Protein AF-A0AAU4BR95-F1 (afdb_monomer_lite)

Sequence (136 aa):
MTPRDGIAIFAALAMTTASAAPAAASEKSLVRGPTGAHVKIAPLNGLGCPANSVDVALTSTNDAFTVTYYRYIVLTGGSSVPADARKNCQISLKVHVPQGFTYAISSTTYRGCFFAVDSTDGNIKTTYHLAWKTCP

Foldseek 3Di:
DDDDDDDDDDDDPPDPPPPPDPPPPPPPQDPAADPPKDKDWDDKDWDQAPPPQWDKDADPRNSDIDIHGRRRAADDDDPDDPCSNDTDIDIDMDIDHDPPDDDDDPDDDDDDDDDDDDDDPDDDDDDDDDDDDDDD

Radius of gyration: 26.23 Å; chains: 1; bounding box: 78×61×50 Å

pLDDT: mean 76.44, std 14.61, range [36.81, 90.5]

Secondary structure (DSSP, 8-state):
------------------------------SSPPTT-EEEEEEEESTTS-TT-EEEEE-TTSS-EEEEESS-----STT--HHHH----EEEEEEE--TT----------------SSS-----------------

Structure (mmCIF, N/CA/C/O backbone):
data_AF-A0AAU4BR95-F1
#
_entry.id   AF-A0AAU4BR95-F1
#
loop_
_atom_site.group_PDB
_atom_site.id
_atom_site.type_symbol
_atom_site.label_atom_id
_atom_site.label_alt_id
_atom_site.label_comp_id
_atom_site.label_asym_id
_atom_site.label_entity_id
_atom_site.label_seq_id
_atom_site.pdbx_PDB_ins_code
_atom_site.Cartn_x
_atom_site.Cartn_y
_atom_site.Cartn_z
_atom_site.occupancy
_atom_site.B_iso_or_equiv
_atom_site.auth_seq_id
_atom_site.auth_comp_id
_atom_site.auth_asym_id
_atom_site.auth_atom_id
_atom_site.pdbx_PDB_model_num
ATOM 1 N N . MET A 1 1 ? -51.638 47.295 -30.989 1.00 39.12 1 MET A N 1
ATOM 2 C CA . MET A 1 1 ? -52.700 47.880 -30.148 1.00 39.12 1 MET A CA 1
ATOM 3 C C . MET A 1 1 ? -52.742 47.084 -28.846 1.00 39.12 1 MET A C 1
ATOM 5 O O . MET A 1 1 ? -53.365 46.037 -28.794 1.00 39.12 1 MET A O 1
ATOM 9 N N . THR A 1 2 ? -51.955 47.493 -27.851 1.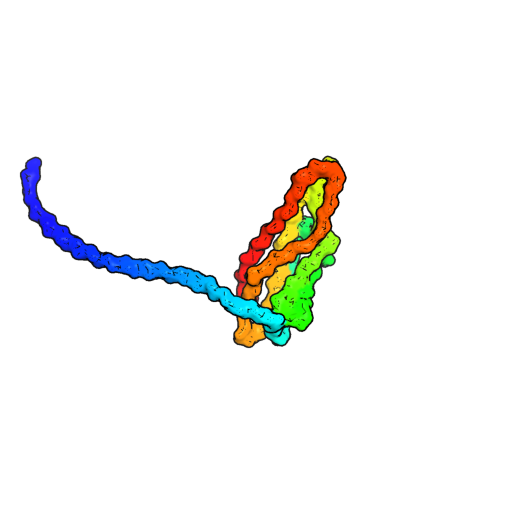00 51.94 2 THR A N 1
ATOM 10 C CA . THR A 1 2 ? -52.190 47.193 -26.419 1.00 51.94 2 THR A CA 1
ATOM 11 C C . THR A 1 2 ? -53.312 48.125 -25.913 1.00 51.94 2 THR A C 1
ATOM 13 O O . THR A 1 2 ? -53.578 49.096 -26.632 1.00 51.94 2 THR A O 1
ATOM 16 N N . PRO A 1 3 ? -53.992 47.915 -24.756 1.00 57.66 3 PRO A N 1
ATOM 17 C CA . PRO A 1 3 ? -53.564 47.238 -23.509 1.00 57.66 3 PRO A CA 1
ATOM 18 C C . PRO A 1 3 ? -54.647 46.267 -22.932 1.00 57.66 3 PRO A C 1
ATOM 20 O O . PRO A 1 3 ? -55.650 46.025 -23.594 1.00 57.66 3 PRO A O 1
ATOM 23 N N . ARG A 1 4 ? -54.509 45.585 -21.781 1.00 42.84 4 ARG A N 1
ATOM 24 C CA . ARG A 1 4 ? -54.711 46.091 -20.401 1.00 42.84 4 ARG A CA 1
ATOM 25 C C . ARG A 1 4 ? -54.215 45.076 -19.355 1.00 42.84 4 ARG A C 1
ATOM 27 O O . ARG A 1 4 ? -54.686 43.946 -19.314 1.00 42.84 4 ARG A O 1
ATOM 34 N N . ASP A 1 5 ? -53.269 45.544 -18.549 1.00 44.78 5 ASP A N 1
ATOM 35 C CA . ASP A 1 5 ? -53.064 45.368 -17.104 1.00 44.78 5 ASP A CA 1
ATOM 36 C C . ASP A 1 5 ? -53.633 44.134 -16.382 1.00 44.78 5 ASP A C 1
ATOM 38 O O . ASP A 1 5 ? -54.835 44.003 -16.157 1.00 44.78 5 ASP A O 1
ATOM 42 N N . GLY A 1 6 ? -52.713 43.324 -15.853 1.00 36.81 6 GLY A N 1
ATOM 43 C CA . GLY A 1 6 ? -52.954 42.387 -14.760 1.00 36.81 6 GLY A CA 1
ATOM 44 C C . GLY A 1 6 ? -51.712 42.301 -13.876 1.00 36.81 6 GLY A C 1
ATOM 45 O O . GLY A 1 6 ? -50.775 41.570 -14.182 1.00 36.81 6 GLY A O 1
ATOM 46 N N . ILE A 1 7 ? -51.688 43.086 -12.798 1.00 51.00 7 ILE A N 1
ATOM 47 C CA . ILE A 1 7 ? -50.664 43.021 -11.749 1.00 51.00 7 ILE A CA 1
ATOM 48 C C . ILE A 1 7 ? -50.825 41.682 -11.019 1.00 51.00 7 ILE A C 1
ATOM 50 O O . ILE A 1 7 ? -51.831 41.463 -10.348 1.00 51.00 7 ILE A O 1
ATOM 54 N N . ALA A 1 8 ? -49.830 40.801 -11.126 1.00 41.28 8 ALA A N 1
ATOM 55 C CA . ALA A 1 8 ? -49.718 39.604 -10.298 1.00 41.28 8 ALA A CA 1
ATOM 56 C C . ALA A 1 8 ? -48.593 39.807 -9.276 1.00 41.28 8 ALA A C 1
ATOM 58 O O . ALA A 1 8 ? -47.408 39.829 -9.610 1.00 41.28 8 ALA A O 1
ATOM 59 N N . ILE A 1 9 ? -48.992 39.993 -8.019 1.00 49.12 9 ILE A N 1
ATOM 60 C CA . ILE A 1 9 ? -48.118 40.019 -6.847 1.00 49.12 9 ILE A CA 1
ATOM 61 C C . ILE A 1 9 ? -47.614 38.587 -6.626 1.00 49.12 9 ILE A C 1
ATOM 63 O O . ILE A 1 9 ? -48.370 37.726 -6.181 1.00 49.12 9 ILE A O 1
ATOM 67 N N . PHE A 1 10 ? -46.346 38.320 -6.935 1.00 47.75 10 PHE A N 1
ATOM 68 C CA . PHE A 1 10 ? -45.696 37.065 -6.562 1.00 47.75 10 PHE A CA 1
ATOM 69 C C . PHE A 1 10 ? -45.041 37.232 -5.190 1.00 47.75 10 PHE A C 1
ATOM 71 O O . PHE A 1 10 ? -43.992 37.859 -5.053 1.00 47.75 10 PHE A O 1
ATOM 78 N N . ALA A 1 11 ? -45.678 36.675 -4.160 1.00 44.91 11 ALA A N 1
ATOM 79 C CA . ALA A 1 11 ? -45.065 36.498 -2.853 1.00 44.91 11 ALA A CA 1
ATOM 80 C C . ALA A 1 11 ? -43.899 35.503 -2.986 1.00 44.91 11 ALA A C 1
ATOM 82 O O . ALA A 1 11 ? -44.105 34.309 -3.200 1.00 44.91 11 ALA A O 1
ATOM 83 N N . ALA A 1 12 ? -42.667 35.999 -2.896 1.00 50.50 12 ALA A N 1
ATOM 84 C CA . ALA A 1 12 ? -41.473 35.167 -2.904 1.00 50.50 12 ALA A CA 1
ATOM 85 C C . ALA A 1 12 ? -41.349 34.434 -1.557 1.00 50.50 12 ALA A C 1
ATOM 87 O O . ALA A 1 12 ? -40.899 35.011 -0.567 1.00 50.50 12 ALA A O 1
ATOM 88 N N . LEU A 1 13 ? -41.735 33.155 -1.507 1.00 48.06 13 LEU A N 1
ATOM 89 C CA . LEU A 1 13 ? -41.277 32.263 -0.442 1.00 48.06 13 LEU A CA 1
ATOM 90 C C . LEU A 1 13 ? -39.775 32.026 -0.639 1.00 48.06 13 LEU A C 1
ATOM 92 O O . LEU A 1 13 ? -39.361 31.251 -1.501 1.00 48.06 13 LEU A O 1
ATOM 96 N N . ALA A 1 14 ? -38.958 32.700 0.165 1.00 54.69 14 ALA A N 1
ATOM 97 C CA . ALA A 1 14 ? -37.545 32.387 0.298 1.00 54.69 14 ALA A CA 1
ATOM 98 C C . ALA A 1 14 ? -37.410 30.997 0.942 1.00 54.69 14 ALA A C 1
ATOM 100 O O . ALA A 1 14 ? -37.509 30.850 2.159 1.00 54.69 14 ALA A O 1
ATOM 101 N N . MET A 1 15 ? -37.220 29.960 0.124 1.00 58.66 15 MET A N 1
ATOM 102 C CA . MET A 1 15 ? -36.821 28.645 0.617 1.00 58.66 15 MET A CA 1
ATOM 103 C C . MET A 1 15 ? -35.362 28.735 1.062 1.00 58.66 15 MET A C 1
ATOM 105 O O . MET A 1 15 ? -34.446 28.774 0.243 1.00 58.66 15 MET A O 1
ATOM 109 N N . THR A 1 16 ? -35.145 28.797 2.372 1.00 55.81 16 THR A N 1
ATOM 110 C CA . THR A 1 16 ? -33.837 28.607 2.994 1.00 55.81 16 THR A CA 1
ATOM 111 C C . THR A 1 16 ? -33.366 27.184 2.707 1.00 55.81 16 THR A C 1
ATOM 113 O O . THR A 1 16 ? -33.712 26.233 3.403 1.00 55.81 16 THR A O 1
ATOM 116 N N . THR A 1 17 ? -32.575 27.011 1.651 1.00 58.28 17 THR A N 1
ATOM 117 C CA . THR A 1 17 ? -31.867 25.756 1.402 1.00 58.28 17 THR A CA 1
ATOM 118 C C . THR A 1 17 ? -30.803 25.596 2.483 1.00 58.28 17 THR A C 1
ATOM 120 O O . THR A 1 17 ? -29.710 26.157 2.384 1.00 58.28 17 THR A O 1
ATOM 123 N N . ALA A 1 18 ? -31.131 24.864 3.547 1.00 57.06 18 ALA A N 1
ATOM 124 C CA . ALA A 1 18 ? -30.147 24.402 4.509 1.00 57.06 18 ALA A CA 1
ATOM 125 C C . ALA A 1 18 ? -29.170 23.480 3.768 1.00 57.06 18 ALA A C 1
ATOM 127 O O . ALA A 1 18 ? -29.492 22.340 3.438 1.00 57.06 18 ALA A O 1
ATOM 128 N N . SER A 1 19 ? -27.984 24.000 3.455 1.00 54.62 19 SER A N 1
ATOM 129 C CA . SER A 1 19 ? -26.873 23.192 2.969 1.00 54.62 19 SER A CA 1
ATOM 130 C C . SER A 1 19 ? -26.482 22.232 4.089 1.00 54.62 19 SER A C 1
ATOM 132 O O . SER A 1 19 ? -25.781 22.618 5.024 1.00 54.62 19 SER A O 1
ATOM 134 N N . ALA A 1 20 ? -26.952 20.987 4.018 1.00 56.03 20 ALA A N 1
ATOM 135 C CA . ALA A 1 20 ? -26.420 19.902 4.826 1.00 56.03 20 ALA A CA 1
ATOM 136 C C . ALA A 1 20 ? -24.967 19.676 4.390 1.00 56.03 20 ALA A C 1
ATOM 138 O O . ALA A 1 20 ? -24.692 18.971 3.421 1.00 56.03 20 ALA A O 1
ATOM 139 N N . ALA A 1 21 ? -24.028 20.338 5.066 1.00 56.75 21 ALA A N 1
ATOM 140 C CA . ALA A 1 21 ? -22.623 19.999 4.935 1.00 56.75 21 ALA A CA 1
ATOM 141 C C . ALA A 1 21 ? -22.463 18.537 5.383 1.00 56.75 21 ALA A C 1
ATOM 143 O O . ALA A 1 21 ? -22.970 18.187 6.455 1.00 56.75 21 ALA A O 1
ATOM 144 N N . PRO A 1 22 ? -21.792 17.667 4.607 1.00 49.91 22 PRO A N 1
ATOM 145 C CA . PRO A 1 22 ? -21.425 16.365 5.126 1.00 49.91 22 PRO A CA 1
ATOM 146 C C . PRO A 1 22 ? -20.545 16.620 6.348 1.00 49.91 22 PRO A C 1
ATOM 148 O O . PRO A 1 22 ? -19.485 17.240 6.244 1.00 49.91 22 PRO A O 1
ATOM 151 N N . ALA A 1 23 ? -21.013 16.194 7.520 1.00 49.31 23 ALA A N 1
ATOM 152 C CA . ALA A 1 23 ? -20.179 16.132 8.701 1.00 49.31 23 ALA A CA 1
ATOM 153 C C . ALA A 1 23 ? -19.056 15.147 8.372 1.00 49.31 23 ALA A C 1
ATOM 155 O O . ALA A 1 23 ? -19.235 13.933 8.441 1.00 49.31 23 ALA A O 1
ATOM 156 N N . ALA A 1 24 ? -17.900 15.669 7.963 1.00 52.25 24 ALA A N 1
ATOM 157 C CA . ALA A 1 24 ? -16.654 14.940 8.057 1.00 52.25 24 ALA A CA 1
ATOM 158 C C . ALA A 1 24 ? -16.414 14.744 9.556 1.00 52.25 24 ALA A C 1
ATOM 160 O O . ALA A 1 24 ? -15.791 15.571 10.222 1.00 52.25 24 ALA A O 1
ATOM 161 N N . ALA A 1 25 ? -17.022 13.697 10.111 1.00 49.22 25 ALA A N 1
ATOM 162 C CA . ALA A 1 25 ? -16.749 13.248 11.454 1.00 49.22 25 ALA A CA 1
ATOM 163 C C . ALA A 1 25 ? -15.268 12.872 11.472 1.00 49.22 25 ALA A C 1
ATOM 165 O O . ALA A 1 25 ? -14.862 11.826 10.971 1.00 49.22 25 ALA A O 1
ATOM 166 N N . SER A 1 26 ? -14.445 13.770 12.009 1.00 49.03 26 SER A N 1
ATOM 167 C CA . SER A 1 26 ? -13.117 13.424 12.490 1.00 49.03 26 SER A CA 1
ATOM 168 C C . SER A 1 26 ? -13.321 12.550 13.722 1.00 49.03 26 SER A C 1
ATOM 170 O O . SER A 1 26 ? -13.167 13.003 14.858 1.00 49.03 26 SER A O 1
ATOM 172 N N . GLU A 1 27 ? -13.748 11.307 13.509 1.00 56.62 27 GLU A N 1
ATOM 173 C CA . GLU A 1 27 ? -13.759 10.307 14.560 1.00 56.62 27 GLU A CA 1
ATOM 174 C C . GLU A 1 27 ? -12.328 10.193 15.077 1.00 56.62 27 GLU A C 1
ATOM 176 O O . GLU A 1 27 ? -11.371 10.097 14.302 1.00 56.62 27 GLU A O 1
ATOM 181 N N . LYS A 1 28 ? -12.166 10.284 16.400 1.00 54.41 28 LYS A N 1
ATOM 182 C CA . LYS A 1 28 ? -10.884 10.010 17.043 1.00 54.41 28 LYS A CA 1
ATOM 183 C C . LYS A 1 28 ? -10.421 8.643 16.554 1.00 54.41 28 LYS A C 1
ATOM 185 O O . LYS A 1 28 ? -10.995 7.631 16.949 1.00 54.41 28 LYS A O 1
ATOM 190 N N . SER A 1 29 ? -9.388 8.633 15.711 1.00 62.03 29 SER A N 1
ATOM 191 C CA . SER A 1 29 ? -8.695 7.409 15.330 1.00 62.03 29 SER A CA 1
ATOM 192 C C . SER A 1 29 ? -8.304 6.706 16.622 1.00 62.03 29 SER A C 1
ATOM 194 O O . SER A 1 29 ? -7.604 7.281 17.460 1.00 62.03 29 SER A O 1
ATOM 196 N N . LEU A 1 30 ? -8.833 5.504 16.831 1.00 65.31 30 LEU A N 1
ATOM 197 C CA . LEU A 1 30 ? -8.552 4.752 18.040 1.00 65.31 30 LEU A CA 1
ATOM 198 C C . LEU A 1 30 ? -7.051 4.456 18.085 1.00 65.31 30 LEU A C 1
ATOM 200 O O . LEU A 1 30 ? -6.466 4.044 17.089 1.00 65.31 30 LEU A O 1
ATOM 204 N N . VAL A 1 31 ? -6.438 4.636 19.256 1.00 74.06 31 VAL A N 1
ATOM 205 C CA . VAL A 1 31 ? -5.025 4.278 19.499 1.00 74.06 31 VAL A CA 1
ATOM 206 C C . VAL A 1 31 ? -4.815 2.755 19.411 1.00 74.06 31 VAL A C 1
ATOM 208 O O . VAL A 1 31 ? -3.698 2.265 19.297 1.00 74.06 31 VAL A O 1
ATOM 211 N N . ARG A 1 32 ? -5.904 1.985 19.488 1.00 81.94 32 ARG A N 1
ATOM 212 C CA . ARG A 1 32 ? -5.924 0.531 19.361 1.00 81.94 32 ARG A CA 1
ATOM 213 C C . ARG A 1 32 ? -7.204 0.110 18.647 1.00 81.94 32 ARG A C 1
ATOM 215 O O . ARG A 1 32 ? -8.290 0.531 19.041 1.00 81.94 32 ARG A O 1
ATOM 222 N N . GLY A 1 33 ? -7.071 -0.731 17.631 1.00 81.44 33 GLY A N 1
ATOM 223 C CA . GLY A 1 33 ? -8.192 -1.317 16.912 1.00 81.44 33 GLY A CA 1
ATOM 224 C C . GLY A 1 33 ? -8.905 -2.428 17.694 1.00 81.44 33 GLY A C 1
ATOM 225 O O . GLY A 1 33 ? -8.388 -2.940 18.694 1.00 81.44 33 GLY A O 1
ATOM 226 N N . PRO A 1 34 ? -10.108 -2.820 17.248 1.00 83.00 34 PRO A N 1
ATOM 227 C CA . PRO A 1 34 ? -10.890 -3.862 17.898 1.00 83.00 34 PRO A CA 1
ATOM 228 C C . PRO A 1 34 ? -10.208 -5.236 17.812 1.00 83.00 34 PRO A C 1
ATOM 230 O O . PRO A 1 34 ? -9.519 -5.572 16.845 1.00 83.00 34 PRO A O 1
ATOM 233 N N . THR A 1 35 ? -10.414 -6.060 18.842 1.00 82.94 35 THR A N 1
ATOM 234 C CA . THR A 1 35 ? -9.876 -7.429 18.879 1.00 82.94 35 THR A CA 1
ATOM 235 C C . THR A 1 35 ? -10.624 -8.303 17.874 1.00 82.94 35 THR A C 1
ATOM 237 O O . THR A 1 35 ? -11.849 -8.278 17.832 1.00 82.94 35 THR A O 1
ATOM 240 N N . GLY A 1 36 ? -9.897 -9.080 17.068 1.00 80.25 36 GLY A N 1
ATOM 241 C CA . GLY A 1 36 ? -10.478 -9.947 16.034 1.00 80.25 36 GLY A CA 1
ATOM 242 C C . GLY A 1 36 ? -10.574 -9.312 14.642 1.00 80.25 36 GLY A C 1
ATOM 243 O O . GLY A 1 36 ? -10.942 -10.002 13.687 1.00 80.25 36 GLY A O 1
ATOM 244 N N . ALA A 1 37 ? -10.192 -8.038 14.495 1.00 83.56 37 ALA A N 1
ATOM 245 C CA . ALA A 1 37 ? -10.002 -7.442 13.179 1.00 83.56 37 ALA A CA 1
ATOM 246 C C . ALA A 1 37 ? -8.871 -8.157 12.429 1.00 83.56 37 ALA A C 1
ATOM 248 O O . ALA A 1 37 ? -7.791 -8.376 12.977 1.00 83.56 37 ALA A O 1
ATOM 249 N N . HIS A 1 38 ? -9.118 -8.531 11.176 1.00 82.25 38 HIS A N 1
ATOM 250 C CA . HIS A 1 38 ? -8.093 -9.120 10.320 1.00 82.25 38 HIS A CA 1
ATOM 251 C C . HIS A 1 38 ? -8.272 -8.678 8.871 1.00 82.25 38 HIS A C 1
ATOM 253 O O . HIS A 1 38 ? -9.391 -8.511 8.384 1.00 82.25 38 HIS A O 1
ATOM 259 N N . VAL A 1 39 ? -7.153 -8.495 8.173 1.00 84.75 39 VAL A N 1
ATOM 260 C CA . VAL A 1 39 ? -7.126 -8.084 6.767 1.00 84.75 39 VAL A CA 1
ATOM 261 C C . VAL A 1 39 ? -6.578 -9.234 5.941 1.00 84.75 39 VAL A C 1
ATOM 263 O O . VAL A 1 39 ? -5.533 -9.793 6.259 1.00 84.75 39 VAL A O 1
ATOM 266 N N . LYS A 1 40 ? -7.291 -9.596 4.877 1.00 83.12 40 LYS A N 1
ATOM 267 C CA . LYS A 1 40 ? -6.837 -10.569 3.884 1.00 83.12 40 LYS A CA 1
ATOM 268 C C . LYS A 1 40 ? -6.656 -9.880 2.544 1.00 83.12 40 LYS A C 1
ATOM 270 O O . LYS A 1 40 ? -7.484 -9.066 2.128 1.00 83.12 40 LYS A O 1
ATOM 275 N N . ILE A 1 41 ? -5.591 -10.252 1.853 1.00 79.62 41 ILE A N 1
ATOM 276 C CA . ILE A 1 41 ? -5.342 -9.823 0.481 1.00 79.62 41 ILE A CA 1
ATOM 277 C C . ILE A 1 41 ? -6.328 -10.555 -0.428 1.00 79.62 41 ILE A C 1
ATOM 279 O O . ILE A 1 41 ? -6.528 -11.764 -0.312 1.00 79.62 41 ILE A O 1
ATOM 283 N N . ALA A 1 42 ? -6.977 -9.814 -1.313 1.00 76.38 42 ALA A N 1
ATOM 284 C CA . ALA A 1 42 ? -7.782 -10.344 -2.403 1.00 76.38 42 ALA A CA 1
ATOM 285 C C . ALA A 1 42 ? -7.024 -10.123 -3.736 1.00 76.38 42 ALA A C 1
ATOM 287 O O . ALA A 1 42 ? -5.878 -9.677 -3.707 1.00 76.38 42 ALA A O 1
ATOM 288 N N . PRO A 1 43 ? -7.588 -10.466 -4.909 1.00 71.00 43 PRO A N 1
ATOM 289 C CA . PRO A 1 43 ? -6.843 -10.463 -6.166 1.00 71.00 43 PRO A CA 1
ATOM 290 C C . PRO A 1 43 ? -6.095 -9.151 -6.433 1.00 71.00 43 PRO A C 1
ATOM 292 O O . PRO A 1 43 ? -6.658 -8.057 -6.310 1.00 71.00 43 PRO A O 1
ATOM 295 N N . LEU A 1 44 ? -4.825 -9.296 -6.807 1.00 82.69 44 LEU A N 1
ATOM 296 C CA . LEU A 1 44 ? -3.949 -8.215 -7.239 1.00 82.69 44 LEU A CA 1
ATOM 297 C C . LEU A 1 44 ? -4.107 -8.039 -8.747 1.00 82.69 44 LEU A C 1
ATOM 299 O O . LEU A 1 44 ? -4.092 -9.023 -9.485 1.00 82.69 44 LEU A O 1
ATOM 303 N N . ASN A 1 45 ? -4.239 -6.799 -9.206 1.00 84.50 45 ASN A N 1
ATOM 304 C CA . ASN A 1 45 ? -4.256 -6.484 -10.630 1.00 84.50 45 ASN A CA 1
ATOM 305 C C . ASN A 1 45 ? -3.245 -5.381 -10.940 1.00 84.50 45 ASN A C 1
ATOM 307 O O . ASN A 1 45 ? -3.165 -4.384 -10.226 1.00 84.50 45 ASN A O 1
ATOM 311 N N . GLY A 1 46 ? -2.512 -5.533 -12.040 1.00 83.81 46 GLY A N 1
ATOM 312 C CA . GLY A 1 46 ? -1.563 -4.534 -12.525 1.00 83.81 46 GLY A CA 1
ATOM 313 C C . GLY A 1 46 ? -0.125 -5.038 -12.612 1.00 83.81 46 GLY A C 1
ATOM 314 O O . GLY A 1 46 ? 0.239 -6.081 -12.079 1.00 83.81 46 GLY A O 1
ATOM 315 N N . LEU A 1 47 ? 0.702 -4.275 -13.326 1.00 83.31 47 LEU A N 1
ATOM 316 C CA . LEU A 1 47 ? 2.077 -4.656 -13.663 1.00 83.31 47 LEU A CA 1
ATOM 317 C C . LEU A 1 47 ? 3.078 -4.452 -12.514 1.00 83.31 47 LEU A C 1
ATOM 319 O O . LEU A 1 47 ? 4.198 -4.944 -12.602 1.00 83.31 47 LEU A O 1
ATOM 323 N N . GLY A 1 48 ? 2.716 -3.712 -11.461 1.00 85.25 48 GLY A N 1
ATOM 324 C CA . GLY A 1 48 ? 3.616 -3.442 -10.331 1.00 85.25 48 GLY A CA 1
ATOM 325 C C . GLY A 1 48 ? 3.647 -4.532 -9.255 1.00 85.25 48 GLY A C 1
ATOM 326 O O . GLY A 1 48 ? 4.549 -4.554 -8.424 1.00 85.25 48 GLY A O 1
ATOM 327 N N . CYS A 1 49 ? 2.658 -5.422 -9.246 1.00 88.06 49 CYS A N 1
ATOM 328 C CA . CYS A 1 49 ? 2.437 -6.413 -8.194 1.00 88.06 49 CYS A CA 1
ATOM 329 C C . CYS A 1 49 ? 2.050 -7.739 -8.846 1.00 88.06 49 CYS A C 1
ATOM 331 O O . CYS A 1 49 ? 0.864 -8.076 -8.906 1.00 88.06 49 CYS A O 1
ATOM 333 N N . PRO A 1 50 ? 3.035 -8.486 -9.372 1.00 85.31 50 PRO A N 1
ATOM 334 C CA . PRO A 1 50 ? 2.791 -9.850 -9.810 1.00 85.31 50 PRO A CA 1
ATOM 335 C C . PRO A 1 50 ? 2.202 -10.707 -8.677 1.00 85.31 50 PRO A C 1
ATOM 337 O O . PRO A 1 50 ? 2.311 -10.390 -7.489 1.00 85.31 50 PRO A O 1
ATOM 340 N N . ALA A 1 51 ? 1.566 -11.819 -9.050 1.00 82.75 51 ALA A N 1
ATOM 341 C CA . ALA A 1 51 ? 1.012 -12.754 -8.078 1.00 82.75 51 ALA A CA 1
ATOM 342 C C . ALA A 1 51 ? 2.074 -13.150 -7.037 1.00 82.75 51 ALA A C 1
ATOM 344 O O . ALA A 1 51 ? 3.237 -13.373 -7.378 1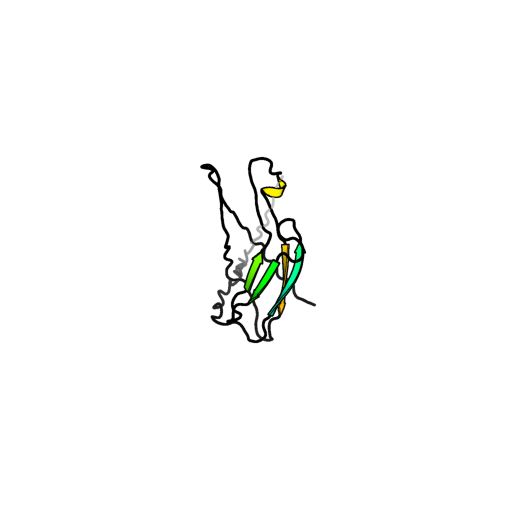.00 82.75 51 ALA A O 1
ATOM 345 N N . ASN A 1 52 ? 1.666 -13.222 -5.767 1.00 82.31 52 ASN A N 1
ATOM 346 C CA . ASN A 1 52 ? 2.531 -13.545 -4.626 1.00 82.31 52 ASN A CA 1
ATOM 347 C C . ASN A 1 52 ? 3.688 -12.559 -4.374 1.00 82.31 52 ASN A C 1
ATOM 349 O O . ASN A 1 52 ? 4.624 -12.892 -3.653 1.00 82.31 52 ASN A O 1
ATOM 353 N N . SER A 1 53 ? 3.653 -11.345 -4.934 1.00 86.94 53 SER A N 1
ATOM 354 C CA . SER A 1 53 ? 4.663 -10.314 -4.654 1.00 86.94 53 SER A CA 1
ATOM 355 C C . SER A 1 53 ? 4.196 -9.238 -3.677 1.00 86.94 53 SER A C 1
ATOM 357 O O . SER A 1 53 ? 4.850 -8.196 -3.576 1.00 86.94 53 SER A O 1
ATOM 359 N N . VAL A 1 54 ? 3.051 -9.442 -3.030 1.00 89.88 54 VAL A N 1
ATOM 360 C CA . VAL A 1 54 ? 2.466 -8.499 -2.081 1.00 89.88 54 VAL A CA 1
ATOM 361 C C . VAL A 1 54 ? 2.013 -9.255 -0.848 1.00 89.88 54 VAL A C 1
ATOM 363 O O . VAL A 1 54 ? 1.322 -10.265 -0.973 1.00 89.88 54 VAL A O 1
ATOM 366 N N . ASP A 1 55 ? 2.377 -8.728 0.313 1.00 89.06 55 ASP A N 1
ATOM 367 C CA . ASP A 1 55 ? 1.922 -9.197 1.617 1.00 89.06 55 ASP A CA 1
ATOM 368 C C . ASP A 1 55 ? 1.231 -8.057 2.384 1.00 89.06 55 ASP A C 1
ATOM 370 O O . ASP A 1 55 ? 1.482 -6.876 2.116 1.00 89.06 55 ASP A O 1
ATOM 374 N N . VAL A 1 56 ? 0.331 -8.395 3.308 1.00 89.19 56 VAL A N 1
ATOM 375 C CA . VAL A 1 56 ? -0.387 -7.436 4.145 1.00 89.19 56 VAL A CA 1
ATOM 376 C C . VAL A 1 56 ? -0.403 -7.942 5.572 1.00 89.19 56 VAL A C 1
ATOM 378 O O . VAL A 1 56 ? -0.967 -8.994 5.865 1.00 89.19 56 VAL A O 1
ATOM 381 N N . ALA A 1 57 ? 0.138 -7.121 6.464 1.00 88.06 57 ALA A N 1
ATOM 382 C CA . ALA A 1 57 ? 0.187 -7.399 7.889 1.00 88.06 57 ALA A CA 1
ATOM 383 C C . ALA A 1 57 ? -0.486 -6.275 8.680 1.00 88.06 57 ALA A C 1
ATOM 385 O O . ALA A 1 57 ? -0.341 -5.096 8.351 1.00 88.06 57 ALA A O 1
ATOM 386 N N . LEU A 1 58 ? -1.208 -6.641 9.738 1.00 88.44 58 LEU A N 1
ATOM 387 C CA . LEU A 1 58 ? -1.704 -5.698 10.740 1.00 88.44 58 LEU A CA 1
ATOM 388 C C . LEU A 1 58 ? -0.619 -5.396 11.775 1.00 88.44 58 LEU A C 1
ATOM 390 O O . LEU A 1 58 ? 0.223 -6.243 12.081 1.00 88.44 58 LEU A O 1
ATOM 394 N N . THR A 1 59 ? -0.658 -4.192 12.336 1.00 88.06 59 THR A N 1
ATOM 395 C CA . THR A 1 59 ? 0.114 -3.850 13.533 1.00 88.06 59 THR A CA 1
ATOM 396 C C . THR A 1 59 ? -0.376 -4.656 14.735 1.00 88.06 59 THR A C 1
ATOM 398 O O . THR A 1 59 ? -1.518 -5.110 14.782 1.00 88.06 59 THR A O 1
ATOM 401 N N . SER A 1 60 ? 0.465 -4.797 15.763 1.00 86.19 60 SER A N 1
ATOM 402 C CA . SER A 1 60 ? 0.091 -5.481 17.013 1.00 86.19 60 SER A CA 1
ATOM 403 C C . SER A 1 60 ? -1.088 -4.821 17.746 1.00 86.19 60 SER A C 1
ATOM 405 O O . SER A 1 60 ? -1.748 -5.452 18.571 1.00 86.19 60 SER A O 1
ATOM 407 N N . THR A 1 61 ? -1.361 -3.551 17.450 1.00 86.62 61 THR A N 1
ATOM 408 C CA . THR A 1 61 ? -2.472 -2.750 17.970 1.00 86.62 61 THR A CA 1
ATOM 409 C C . THR A 1 61 ? -3.718 -2.780 17.083 1.00 86.62 61 THR A C 1
ATOM 411 O O . THR A 1 61 ? -4.723 -2.204 17.490 1.00 86.62 61 THR A O 1
ATOM 414 N N . ASN A 1 62 ? -3.703 -3.464 15.929 1.00 85.31 62 ASN A N 1
ATOM 415 C CA . ASN A 1 62 ? -4.809 -3.547 14.956 1.00 85.31 62 ASN A CA 1
ATOM 416 C C . ASN A 1 62 ? -5.356 -2.187 14.475 1.00 85.31 62 ASN A C 1
ATOM 418 O O . ASN A 1 62 ? -6.489 -2.099 14.007 1.00 85.31 62 ASN A O 1
ATOM 422 N N . ASP A 1 63 ? -4.574 -1.122 14.612 1.00 86.38 63 ASP A N 1
ATOM 423 C CA . ASP A 1 63 ? -4.918 0.256 14.248 1.00 86.38 63 ASP A CA 1
ATOM 424 C C . ASP A 1 63 ? -4.358 0.666 12.875 1.00 86.38 63 ASP A C 1
ATOM 426 O O . ASP A 1 63 ? -4.833 1.628 12.277 1.00 86.38 63 ASP A O 1
ATOM 430 N N . ALA A 1 64 ? -3.390 -0.084 12.340 1.00 88.06 64 ALA A N 1
ATOM 431 C CA . ALA A 1 64 ? -2.841 0.123 11.007 1.00 88.06 64 ALA A CA 1
ATOM 432 C C . ALA A 1 64 ? -2.521 -1.209 10.318 1.00 88.06 64 ALA A C 1
ATOM 434 O O . ALA A 1 64 ? -2.248 -2.225 10.958 1.00 88.06 64 ALA A O 1
ATOM 435 N N . PHE A 1 65 ? -2.519 -1.197 8.986 1.00 88.44 65 PHE A N 1
ATOM 436 C CA . PHE A 1 65 ? -2.021 -2.298 8.169 1.00 88.44 65 PHE A CA 1
ATOM 437 C C . PHE A 1 65 ? -0.900 -1.800 7.260 1.00 88.44 65 PHE A C 1
ATOM 439 O O . PHE A 1 65 ? -0.920 -0.663 6.790 1.00 88.44 65 PHE A O 1
ATOM 446 N N . THR A 1 66 ? 0.079 -2.660 7.005 1.00 90.50 66 THR A N 1
ATOM 447 C CA . THR A 1 66 ? 1.182 -2.387 6.083 1.00 90.50 66 THR A CA 1
ATOM 448 C C . THR A 1 66 ? 1.064 -3.309 4.887 1.00 90.50 66 THR A C 1
ATOM 450 O O . THR A 1 66 ? 0.973 -4.523 5.048 1.00 90.50 66 THR A O 1
ATOM 453 N N . VAL A 1 67 ? 1.079 -2.719 3.694 1.00 89.81 67 VAL A N 1
ATOM 454 C CA . VAL A 1 67 ? 1.170 -3.452 2.432 1.00 89.81 67 VAL A CA 1
ATOM 455 C C . VAL A 1 67 ? 2.633 -3.481 2.007 1.00 89.81 67 VAL A C 1
ATOM 457 O O . VAL A 1 67 ? 3.207 -2.434 1.699 1.00 89.81 67 VAL A O 1
ATOM 460 N N . THR A 1 68 ? 3.231 -4.667 1.987 1.00 90.06 68 THR A N 1
ATOM 461 C CA . THR A 1 68 ? 4.626 -4.869 1.588 1.00 90.06 68 THR A CA 1
ATOM 462 C C . THR A 1 68 ? 4.678 -5.364 0.153 1.00 90.06 68 THR A C 1
ATOM 464 O O . THR A 1 68 ? 4.081 -6.385 -0.174 1.00 90.06 68 THR A O 1
ATOM 467 N N . TYR A 1 69 ? 5.422 -4.663 -0.700 1.00 88.44 69 TYR A N 1
ATOM 468 C CA . TYR A 1 69 ? 5.637 -5.043 -2.094 1.00 88.44 69 TYR A CA 1
ATOM 469 C C . TYR A 1 69 ? 7.062 -5.560 -2.274 1.00 88.44 69 TYR A C 1
ATOM 471 O O . TYR A 1 69 ? 8.017 -4.843 -1.985 1.00 88.44 69 TYR A O 1
ATOM 479 N N . TYR A 1 70 ? 7.221 -6.769 -2.806 1.00 86.56 70 TYR A N 1
ATOM 480 C CA . TYR A 1 70 ? 8.545 -7.365 -3.027 1.00 86.56 70 TYR A CA 1
ATOM 481 C C . TYR A 1 70 ? 9.129 -7.064 -4.412 1.00 86.56 70 TYR A C 1
ATOM 483 O O . TYR A 1 70 ? 10.343 -7.084 -4.586 1.00 86.56 70 TYR A O 1
ATOM 491 N N . ARG A 1 71 ? 8.280 -6.820 -5.420 1.00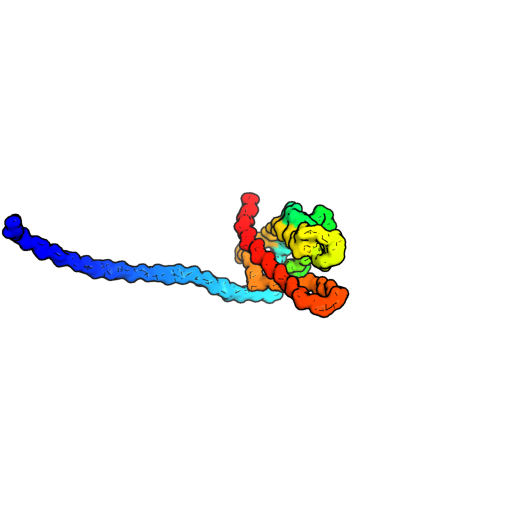 84.81 71 ARG A N 1
ATOM 492 C CA . ARG A 1 71 ? 8.697 -6.677 -6.832 1.00 84.81 71 ARG A CA 1
ATOM 493 C C . ARG A 1 71 ? 8.187 -5.401 -7.505 1.00 84.81 71 ARG A C 1
ATOM 495 O O . ARG A 1 71 ? 8.094 -5.345 -8.728 1.00 84.81 71 ARG A O 1
ATOM 502 N N . TYR A 1 72 ? 7.864 -4.380 -6.716 1.00 87.38 72 TYR A N 1
ATOM 503 C CA . TYR A 1 72 ? 7.410 -3.096 -7.240 1.00 87.38 72 TYR A CA 1
ATOM 504 C C . TYR A 1 72 ? 8.613 -2.203 -7.546 1.00 87.38 72 TYR A C 1
ATOM 506 O O . TYR A 1 72 ? 9.160 -1.557 -6.655 1.00 87.38 72 TYR A O 1
ATOM 514 N N . ILE A 1 73 ? 9.045 -2.196 -8.807 1.00 85.81 73 ILE A N 1
ATOM 515 C CA . ILE A 1 73 ? 10.188 -1.406 -9.277 1.00 85.81 73 ILE A CA 1
ATOM 516 C C . ILE A 1 73 ? 9.744 -0.569 -10.477 1.00 85.81 73 ILE A C 1
ATOM 518 O O . ILE A 1 73 ? 9.111 -1.077 -11.405 1.00 85.81 73 ILE A O 1
ATOM 522 N N . VAL A 1 74 ? 10.083 0.718 -10.439 1.00 88.06 74 VAL A N 1
ATOM 523 C CA . VAL A 1 74 ? 9.882 1.683 -11.524 1.00 88.06 74 VAL A CA 1
ATOM 524 C C . VAL A 1 74 ? 11.258 2.051 -12.063 1.00 88.06 74 VAL A C 1
ATOM 526 O O . VAL A 1 74 ? 12.153 2.360 -11.278 1.00 88.06 74 VAL A O 1
ATOM 529 N N . LEU A 1 75 ? 11.430 1.987 -13.380 1.00 86.06 75 LEU A N 1
ATOM 530 C CA . LEU A 1 75 ? 12.696 2.276 -14.054 1.00 86.06 75 LEU A CA 1
ATOM 531 C C . LEU A 1 75 ? 12.458 3.310 -15.151 1.00 86.06 75 LEU A C 1
ATOM 533 O O . LEU A 1 75 ? 11.475 3.233 -15.886 1.00 86.06 75 LEU A O 1
ATOM 537 N N . THR A 1 76 ? 13.372 4.266 -15.265 1.00 85.38 76 THR A N 1
ATOM 538 C CA . THR A 1 76 ? 13.341 5.321 -16.282 1.00 85.38 76 THR A CA 1
ATOM 539 C C . THR A 1 76 ? 14.735 5.524 -16.863 1.00 85.38 76 THR A C 1
ATOM 541 O O . THR A 1 76 ? 15.719 5.432 -16.132 1.00 85.38 76 THR A O 1
ATOM 544 N N . GLY A 1 77 ? 14.822 5.840 -18.157 1.00 84.00 77 GLY A N 1
ATOM 545 C CA . GLY A 1 77 ? 16.094 6.043 -18.862 1.00 84.00 77 GLY A CA 1
ATOM 546 C C . GLY A 1 77 ? 16.726 4.746 -19.387 1.00 84.00 77 GLY A C 1
ATOM 547 O O . GLY A 1 77 ? 16.150 3.661 -19.272 1.00 84.00 77 GLY A O 1
ATOM 548 N N . GLY A 1 78 ? 17.903 4.852 -20.009 1.00 84.50 78 GLY A N 1
ATOM 549 C CA . GLY A 1 78 ? 18.590 3.711 -20.628 1.00 84.50 78 GLY A CA 1
ATOM 550 C C . GLY A 1 78 ? 17.720 2.988 -21.666 1.00 84.50 78 GLY A C 1
ATOM 551 O O . GLY A 1 78 ? 17.075 3.625 -22.493 1.00 84.50 78 GLY A O 1
ATOM 552 N N . SER A 1 79 ? 17.682 1.654 -21.604 1.00 83.25 79 SER A N 1
ATOM 553 C CA . SER A 1 79 ? 16.868 0.798 -22.489 1.00 83.25 79 SER A CA 1
ATOM 554 C C . SER A 1 79 ? 15.481 0.450 -21.918 1.00 83.25 79 SER A C 1
ATOM 556 O O . SER A 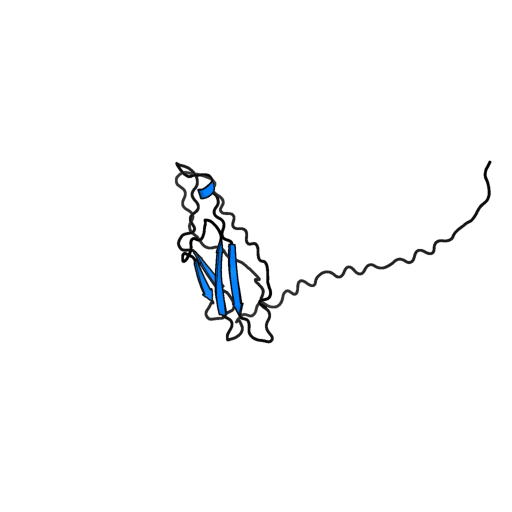1 79 ? 14.887 -0.544 -22.334 1.00 83.25 79 SER A O 1
ATOM 558 N N . SER A 1 80 ? 14.972 1.213 -20.941 1.00 87.81 80 SER A N 1
ATOM 559 C CA . SER A 1 80 ? 13.639 0.973 -20.362 1.00 87.81 80 SER A CA 1
ATOM 560 C C . SER A 1 80 ? 12.511 1.283 -21.354 1.00 87.81 80 SER A C 1
ATOM 562 O O . SER A 1 80 ? 12.628 2.171 -22.201 1.00 87.81 80 SER A O 1
ATOM 564 N N . VAL A 1 81 ? 11.395 0.555 -21.248 1.00 88.25 81 VAL A N 1
ATOM 565 C CA . VAL A 1 81 ? 10.193 0.818 -22.058 1.00 88.25 81 VAL A CA 1
ATOM 566 C C . VAL A 1 81 ? 9.213 1.723 -21.298 1.00 88.25 81 VAL A C 1
ATOM 568 O O . VAL A 1 81 ? 9.257 1.773 -20.069 1.00 88.25 81 VAL A O 1
ATOM 571 N N . PRO A 1 82 ? 8.256 2.401 -21.966 1.00 86.56 82 PRO A N 1
ATOM 572 C CA . PRO A 1 82 ? 7.299 3.284 -21.285 1.00 86.56 82 PRO A CA 1
ATOM 573 C C . PRO A 1 82 ? 6.524 2.627 -20.126 1.00 86.56 82 PRO A C 1
ATOM 575 O O . PRO A 1 82 ? 6.161 3.293 -19.159 1.00 86.56 82 PRO A O 1
ATOM 578 N N . ALA A 1 83 ? 6.301 1.309 -20.187 1.00 86.31 83 ALA A N 1
ATOM 579 C CA . ALA A 1 83 ? 5.650 0.543 -19.124 1.00 86.31 83 ALA A CA 1
ATOM 580 C C . ALA A 1 83 ? 6.507 0.376 -17.852 1.00 86.31 83 ALA A C 1
ATOM 582 O O . ALA A 1 83 ? 5.982 -0.022 -16.810 1.00 86.31 83 ALA A O 1
ATOM 583 N N . ASP A 1 84 ? 7.811 0.642 -17.907 1.00 87.44 84 ASP A N 1
ATOM 584 C CA . ASP A 1 84 ? 8.704 0.601 -16.745 1.00 87.44 84 ASP A CA 1
ATOM 585 C C . ASP A 1 84 ? 8.699 1.904 -15.955 1.00 87.44 84 ASP A C 1
ATOM 587 O O . ASP A 1 84 ? 8.827 1.863 -14.732 1.00 87.44 84 ASP A O 1
ATOM 591 N N . ALA A 1 85 ? 8.425 3.023 -16.628 1.00 84.88 85 ALA A N 1
ATOM 592 C CA . ALA A 1 85 ? 8.314 4.345 -16.019 1.00 84.88 85 ALA A CA 1
ATOM 593 C C . ALA A 1 85 ? 7.032 4.518 -15.184 1.00 84.88 85 ALA A C 1
ATOM 595 O O . ALA A 1 85 ? 6.953 5.401 -14.330 1.00 84.88 85 ALA A O 1
ATOM 596 N N . ARG A 1 86 ? 6.010 3.681 -15.413 1.00 86.19 86 ARG A N 1
ATOM 597 C CA . ARG A 1 86 ? 4.746 3.720 -14.668 1.00 86.19 86 ARG A CA 1
ATOM 598 C C . ARG A 1 86 ? 4.238 2.317 -14.367 1.00 86.19 86 ARG A C 1
ATOM 600 O O . ARG A 1 86 ? 3.682 1.642 -15.231 1.00 86.19 86 ARG A O 1
ATOM 607 N N . LYS A 1 87 ? 4.344 1.912 -13.103 1.00 86.94 87 LYS A N 1
ATOM 608 C CA . LYS A 1 87 ? 3.677 0.715 -12.583 1.00 86.94 87 LYS A CA 1
ATOM 609 C C . LYS A 1 87 ? 2.367 1.102 -11.895 1.00 86.94 87 LYS A C 1
ATOM 611 O O . LYS A 1 87 ? 2.234 2.196 -11.354 1.00 86.94 87 LYS A O 1
ATOM 616 N N . ASN A 1 88 ? 1.381 0.215 -11.969 1.00 87.44 88 ASN A N 1
ATOM 617 C CA . ASN A 1 88 ? 0.107 0.348 -11.269 1.00 87.44 88 ASN A CA 1
ATOM 618 C C . ASN A 1 88 ? -0.192 -0.948 -10.516 1.00 87.44 88 ASN A C 1
ATOM 620 O O . ASN A 1 88 ? 0.155 -2.033 -10.996 1.00 87.44 88 ASN A O 1
ATOM 624 N N . CYS A 1 89 ? -0.861 -0.803 -9.377 1.00 88.44 89 CYS A N 1
ATOM 625 C CA . CYS A 1 89 ? -1.331 -1.885 -8.532 1.00 88.44 89 CYS A CA 1
ATOM 626 C C . CYS A 1 89 ? -2.714 -1.572 -7.984 1.00 88.44 89 CYS A C 1
ATOM 628 O O . CYS A 1 89 ? -2.882 -0.672 -7.166 1.00 88.44 89 CYS A O 1
ATOM 630 N N . GLN A 1 90 ? -3.697 -2.359 -8.402 1.00 88.94 90 GLN A N 1
ATOM 631 C CA . GLN A 1 90 ? -5.008 -2.404 -7.786 1.00 88.94 90 GLN A CA 1
ATOM 632 C C . GLN A 1 90 ? -5.040 -3.581 -6.816 1.00 88.94 90 GLN A C 1
ATOM 634 O O . GLN A 1 90 ? -5.072 -4.746 -7.219 1.00 88.94 90 GLN A O 1
ATOM 639 N N . ILE A 1 91 ? -5.041 -3.255 -5.527 1.00 86.69 91 ILE A N 1
ATOM 640 C CA . ILE A 1 91 ? -5.103 -4.228 -4.442 1.00 86.69 91 ILE A CA 1
ATOM 641 C C . ILE A 1 91 ? -6.508 -4.210 -3.874 1.00 86.69 91 ILE A C 1
ATOM 643 O O . ILE A 1 91 ? -6.988 -3.179 -3.406 1.00 86.69 91 ILE A O 1
ATOM 647 N N . SER A 1 92 ? -7.162 -5.364 -3.904 1.00 86.12 92 SER A N 1
ATOM 648 C CA . SER A 1 92 ? -8.424 -5.548 -3.201 1.00 86.12 92 SER A CA 1
ATOM 649 C C . SER A 1 92 ? -8.126 -6.079 -1.802 1.00 86.12 92 SER A C 1
ATOM 651 O O . SER A 1 92 ? -7.427 -7.079 -1.658 1.00 86.12 92 SER A O 1
ATOM 653 N N . LEU A 1 93 ? -8.641 -5.418 -0.770 1.00 86.44 93 LEU A N 1
ATOM 654 C CA . LEU A 1 93 ? -8.464 -5.829 0.622 1.00 86.44 93 LEU A CA 1
ATOM 655 C C . LEU A 1 93 ? -9.805 -6.291 1.184 1.00 86.44 93 LEU A C 1
ATOM 657 O O . LEU A 1 93 ? -10.803 -5.5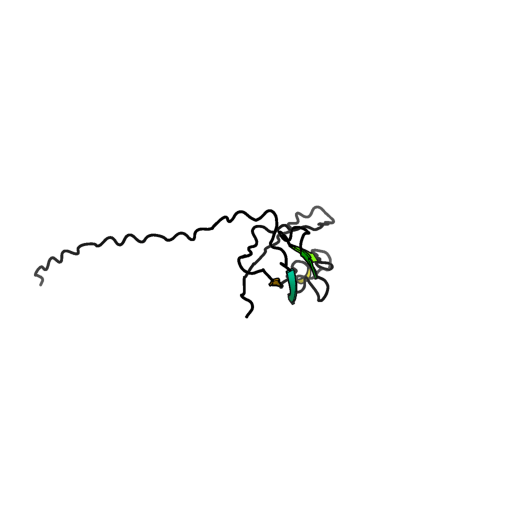78 1.086 1.00 86.44 93 LEU A O 1
ATOM 661 N N . LYS A 1 94 ? -9.824 -7.481 1.783 1.00 86.38 94 LYS A N 1
ATOM 662 C CA . LYS A 1 94 ? -10.956 -7.978 2.566 1.00 86.38 94 LYS A CA 1
ATOM 663 C C . LYS A 1 94 ? -10.672 -7.693 4.030 1.00 86.38 94 LYS A C 1
ATOM 665 O O . LYS A 1 94 ? -9.829 -8.354 4.631 1.00 86.38 94 LYS A O 1
ATOM 670 N N . VAL A 1 95 ? -11.357 -6.700 4.579 1.00 85.88 95 VAL A N 1
ATOM 671 C CA . VAL A 1 95 ? -11.228 -6.320 5.986 1.00 85.88 95 VAL A CA 1
ATOM 672 C C . VAL A 1 95 ? -12.393 -6.930 6.747 1.00 85.88 95 VAL A C 1
ATOM 674 O O . VAL A 1 95 ? -13.550 -6.649 6.445 1.00 85.88 95 VAL A O 1
ATOM 677 N N . HIS A 1 96 ? -12.089 -7.783 7.718 1.00 86.12 96 HIS A N 1
ATOM 678 C CA . HIS A 1 96 ? -13.071 -8.257 8.678 1.00 86.12 96 HIS A CA 1
ATOM 679 C C . HIS A 1 96 ? -13.030 -7.358 9.909 1.00 86.12 96 HIS A C 1
ATOM 681 O O . HIS A 1 96 ? -11.969 -7.184 10.512 1.00 86.12 96 HIS A O 1
ATOM 687 N N . VAL A 1 97 ? -14.185 -6.806 10.274 1.00 84.81 97 VAL A N 1
ATOM 688 C CA . VAL A 1 97 ? -14.346 -5.922 11.429 1.00 84.81 97 VAL A CA 1
ATOM 689 C C . VAL A 1 97 ? -15.420 -6.505 12.352 1.00 84.81 97 VAL A C 1
ATOM 691 O O . VAL A 1 97 ? -16.481 -6.893 11.857 1.00 84.81 97 VAL A O 1
ATOM 694 N N . PRO A 1 98 ? -15.165 -6.598 13.670 1.00 85.12 98 PRO A N 1
ATOM 695 C CA . PRO A 1 98 ? -16.159 -7.047 14.640 1.00 85.12 98 PRO A CA 1
ATOM 696 C C . PRO A 1 98 ? -17.391 -6.138 14.697 1.00 85.12 98 PRO A C 1
ATOM 698 O O . PRO A 1 98 ? -17.349 -4.966 14.324 1.00 85.12 98 PRO A O 1
ATOM 701 N N . GLN A 1 99 ? -18.491 -6.673 15.224 1.00 84.75 99 GLN A N 1
ATOM 702 C CA . GLN A 1 99 ? -19.746 -5.934 15.371 1.00 84.75 99 GLN A CA 1
ATOM 703 C C . GLN A 1 99 ? -19.572 -4.696 16.266 1.00 84.75 99 GLN A C 1
ATOM 705 O O . GLN A 1 99 ? -18.846 -4.738 17.258 1.00 84.75 99 GLN A O 1
ATOM 710 N N . GLY A 1 100 ? -20.261 -3.605 15.922 1.00 84.12 100 GLY A N 1
ATOM 711 C CA . GLY A 1 100 ? -20.199 -2.339 16.664 1.00 84.12 100 GLY A CA 1
ATOM 712 C C . GLY A 1 100 ? -19.018 -1.434 16.302 1.00 84.12 100 GLY A C 1
ATOM 713 O O . GLY A 1 100 ? -18.877 -0.373 16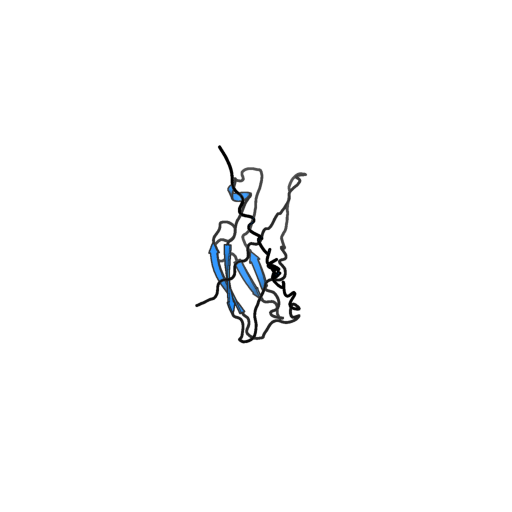.902 1.00 84.12 100 GLY A O 1
ATOM 714 N N . PHE A 1 101 ? -18.196 -1.816 15.319 1.00 83.12 101 PHE A N 1
ATOM 715 C CA . PHE A 1 101 ? -17.086 -1.005 14.827 1.00 83.12 101 PHE A CA 1
ATOM 716 C C . PHE A 1 101 ? -17.210 -0.741 13.326 1.00 83.12 101 PHE A C 1
ATOM 718 O O . PHE A 1 101 ? -17.601 -1.612 12.550 1.00 83.12 101 PHE A O 1
ATOM 725 N N . THR A 1 102 ? -16.795 0.457 12.929 1.00 80.44 102 THR A N 1
ATOM 726 C CA . THR A 1 102 ? -16.547 0.836 11.536 1.00 80.44 102 THR A CA 1
ATOM 727 C C . THR A 1 102 ? -15.051 1.071 11.372 1.00 80.44 102 THR A C 1
ATOM 729 O O . THR A 1 102 ? -14.348 1.371 12.337 1.00 80.44 102 THR A O 1
ATOM 732 N N . TYR A 1 103 ? -14.546 0.916 10.154 1.00 80.69 103 TYR A N 1
ATOM 733 C CA . TYR A 1 103 ? -13.158 1.205 9.834 1.00 80.69 103 TYR A CA 1
ATOM 734 C C . TYR A 1 103 ? -13.082 2.235 8.712 1.00 80.69 103 TYR A C 1
ATOM 736 O O . TYR A 1 103 ? -13.900 2.245 7.792 1.00 80.69 103 TYR A O 1
ATOM 744 N N . ALA A 1 104 ? -12.081 3.100 8.797 1.00 84.12 104 ALA A N 1
ATOM 745 C CA . ALA A 1 104 ? -11.760 4.080 7.778 1.00 84.12 104 ALA A CA 1
ATOM 746 C C . ALA A 1 104 ? -10.239 4.228 7.704 1.00 84.12 104 ALA A C 1
ATOM 748 O O . ALA A 1 104 ? -9.530 4.003 8.684 1.00 84.12 104 ALA A O 1
ATOM 749 N N . ILE A 1 105 ? -9.733 4.609 6.533 1.00 86.62 105 ILE A N 1
ATOM 750 C CA . ILE A 1 105 ? -8.320 4.942 6.357 1.00 86.62 105 ILE A CA 1
ATOM 751 C C . ILE A 1 105 ? -8.190 6.448 6.554 1.00 86.62 105 ILE A C 1
ATOM 753 O O . ILE A 1 105 ? -8.679 7.223 5.736 1.00 86.62 105 ILE A O 1
ATOM 757 N N . SER A 1 106 ? -7.552 6.848 7.651 1.00 86.50 106 SER A N 1
ATOM 758 C CA . SER A 1 106 ? -7.328 8.257 7.992 1.00 86.50 106 SER A CA 1
ATOM 759 C C . SER A 1 106 ? -6.097 8.842 7.296 1.00 86.50 106 SER A C 1
ATOM 761 O O . SER A 1 106 ? -6.073 10.023 6.964 1.00 86.50 106 SER A O 1
ATOM 763 N N . SER A 1 107 ? -5.070 8.022 7.059 1.00 86.25 107 SER A N 1
ATOM 764 C CA . SER A 1 107 ? -3.831 8.430 6.400 1.00 86.25 107 SER A CA 1
ATOM 765 C C . SER A 1 107 ? -3.146 7.254 5.708 1.00 86.25 107 SER A C 1
ATOM 767 O O . SER A 1 107 ? -3.373 6.090 6.040 1.00 86.25 107 SER A O 1
ATOM 769 N N . THR A 1 108 ? -2.296 7.567 4.732 1.00 89.00 108 THR A N 1
ATOM 770 C CA . THR A 1 108 ? -1.467 6.595 4.015 1.00 89.00 108 THR A CA 1
ATOM 771 C C . THR A 1 108 ? -0.041 7.111 3.938 1.00 89.00 108 THR A C 1
ATOM 773 O O . THR A 1 108 ? 0.177 8.234 3.481 1.00 89.00 108 THR A O 1
ATOM 776 N N . THR A 1 109 ? 0.924 6.274 4.304 1.00 88.25 109 THR A N 1
ATOM 777 C CA . THR A 1 109 ? 2.349 6.605 4.214 1.00 88.25 109 THR A CA 1
ATOM 778 C C . THR A 1 109 ? 3.029 5.648 3.249 1.00 88.25 109 THR A C 1
ATOM 780 O O . THR A 1 109 ? 2.862 4.434 3.348 1.00 88.25 109 THR A O 1
ATOM 783 N N . TYR A 1 110 ? 3.815 6.192 2.322 1.00 86.88 110 TYR A N 1
ATOM 784 C CA . TYR A 1 110 ? 4.635 5.410 1.404 1.00 86.88 110 TYR A CA 1
ATOM 785 C C . TYR A 1 110 ? 6.074 5.328 1.917 1.00 86.88 110 TYR A C 1
ATOM 787 O O . TYR A 1 110 ? 6.630 6.324 2.379 1.00 86.88 110 TYR A O 1
ATOM 795 N N . ARG A 1 111 ? 6.692 4.148 1.814 1.00 88.06 111 ARG A N 1
ATOM 796 C CA . ARG A 1 111 ? 8.110 3.926 2.129 1.00 88.06 111 ARG A CA 1
ATOM 797 C C . ARG A 1 111 ? 8.765 3.199 0.961 1.00 88.06 111 ARG A C 1
ATOM 799 O O . ARG A 1 111 ? 8.179 2.270 0.416 1.00 88.06 111 ARG A O 1
ATOM 806 N N . GLY A 1 112 ? 9.979 3.604 0.605 1.00 86.69 112 GLY A N 1
ATOM 807 C CA . GLY A 1 112 ? 10.746 2.991 -0.474 1.00 86.69 112 GLY A CA 1
ATOM 808 C C . GLY A 1 112 ? 12.139 3.597 -0.595 1.00 86.69 112 GLY A C 1
ATOM 809 O O . GLY A 1 112 ? 12.500 4.497 0.164 1.00 86.69 112 GLY A O 1
ATOM 810 N N . CYS A 1 113 ? 12.906 3.099 -1.559 1.00 85.00 113 CYS A N 1
ATOM 811 C CA . CYS A 1 113 ? 14.219 3.627 -1.911 1.00 85.00 113 CYS A CA 1
ATOM 812 C C . CYS A 1 113 ? 14.158 4.262 -3.301 1.00 85.00 113 CYS A C 1
ATOM 814 O O . CYS A 1 113 ? 13.434 3.784 -4.176 1.00 85.00 113 CYS A O 1
ATOM 816 N N . PHE A 1 114 ? 14.934 5.322 -3.495 1.00 84.50 114 PHE A N 1
ATOM 817 C CA . PHE A 1 114 ? 15.129 5.970 -4.784 1.00 84.50 114 PHE A CA 1
ATOM 818 C C . PHE A 1 114 ? 16.622 5.984 -5.084 1.00 84.50 114 PHE A C 1
ATOM 820 O O . PHE A 1 114 ? 17.418 6.377 -4.231 1.00 84.50 114 PHE A O 1
ATOM 827 N N . PHE A 1 115 ? 16.986 5.545 -6.283 1.00 83.56 115 PHE A N 1
ATOM 828 C CA . PHE A 1 115 ? 18.359 5.552 -6.765 1.00 83.56 115 PHE A CA 1
ATOM 829 C C . PHE A 1 115 ? 18.370 6.213 -8.137 1.00 83.56 115 PHE A C 1
ATOM 831 O O . PHE A 1 115 ? 17.588 5.834 -9.008 1.00 83.56 115 PHE A O 1
ATOM 838 N N . ALA A 1 116 ? 19.255 7.188 -8.316 1.00 79.25 116 ALA A N 1
ATOM 839 C CA . ALA A 1 116 ? 19.481 7.863 -9.583 1.00 79.25 116 ALA A CA 1
ATOM 840 C C . ALA A 1 116 ? 20.977 7.831 -9.898 1.00 79.25 116 ALA A C 1
ATOM 842 O O . ALA A 1 116 ? 21.810 8.012 -9.008 1.00 79.25 116 ALA A O 1
ATOM 843 N N . VAL A 1 117 ? 21.294 7.571 -11.162 1.00 74.25 117 VAL A N 1
ATOM 844 C CA . VAL A 1 117 ? 22.629 7.758 -11.727 1.00 74.25 117 VAL A CA 1
ATOM 845 C C . VAL A 1 117 ? 22.534 9.008 -12.597 1.00 74.25 117 VAL A C 1
ATOM 847 O O . VAL A 1 117 ? 21.619 9.110 -13.409 1.00 74.25 117 VAL A O 1
ATOM 850 N N . ASP A 1 118 ? 23.409 9.978 -12.345 1.00 70.56 118 ASP A N 1
ATOM 851 C CA . ASP A 1 118 ? 23.363 11.362 -12.842 1.00 70.56 118 ASP A CA 1
ATOM 852 C C . ASP A 1 118 ? 22.272 12.260 -12.234 1.00 70.56 118 ASP A C 1
ATOM 854 O O . ASP A 1 118 ? 21.255 11.799 -11.709 1.00 70.56 118 ASP A O 1
ATOM 858 N N . SER A 1 119 ? 22.531 13.575 -12.252 1.00 60.44 119 SER A N 1
ATOM 859 C CA . SER A 1 119 ? 21.751 14.647 -11.608 1.00 60.44 119 SER A CA 1
ATOM 860 C C . SER A 1 119 ? 20.388 14.870 -12.273 1.00 60.44 119 SER A C 1
ATOM 862 O O . SER A 1 119 ? 20.102 15.933 -12.826 1.00 60.44 119 SER A O 1
ATOM 864 N N . THR A 1 120 ? 19.553 13.842 -12.257 1.00 64.81 120 THR A N 1
ATOM 865 C CA . THR A 1 120 ? 18.204 13.885 -12.799 1.00 64.81 120 THR A CA 1
ATOM 866 C C . THR A 1 120 ? 17.255 14.300 -11.683 1.00 64.81 120 THR A C 1
ATOM 868 O O . THR A 1 120 ? 17.148 13.604 -10.671 1.00 64.81 120 THR A O 1
ATOM 871 N N . ASP A 1 121 ? 16.541 15.410 -11.871 1.00 66.94 121 ASP A N 1
ATOM 872 C CA . ASP A 1 121 ? 15.425 15.791 -11.006 1.00 66.94 121 ASP A CA 1
ATOM 873 C C . ASP A 1 121 ? 14.296 14.761 -11.173 1.00 66.94 121 ASP A C 1
ATOM 875 O O . ASP A 1 121 ? 13.503 14.801 -12.115 1.00 66.94 121 ASP A O 1
ATOM 879 N N . GLY A 1 122 ? 14.262 13.776 -10.277 1.00 66.44 122 GLY A N 1
ATOM 880 C CA . GLY A 1 122 ? 13.253 12.723 -10.244 1.00 66.44 122 GLY A CA 1
ATOM 881 C C . GLY A 1 122 ? 12.230 12.969 -9.139 1.00 66.44 122 GLY A C 1
ATOM 882 O O . GLY A 1 122 ? 12.590 13.226 -7.993 1.00 66.44 122 GLY A O 1
ATOM 883 N N . ASN A 1 123 ? 10.941 12.846 -9.457 1.00 74.19 123 ASN A N 1
ATOM 884 C CA . ASN A 1 123 ? 9.869 12.864 -8.462 1.00 74.19 123 ASN A CA 1
ATOM 885 C C . ASN A 1 123 ? 9.198 11.489 -8.382 1.00 74.19 123 ASN A C 1
ATOM 887 O O . ASN A 1 123 ? 8.820 10.916 -9.403 1.00 74.19 123 ASN A O 1
ATOM 891 N N . ILE A 1 124 ? 8.996 10.988 -7.161 1.00 77.19 124 ILE A N 1
ATOM 892 C CA . ILE A 1 124 ? 8.113 9.847 -6.913 1.00 77.19 124 ILE A CA 1
ATOM 893 C C . ILE A 1 124 ? 6.762 10.388 -6.459 1.00 77.19 124 ILE A C 1
ATOM 895 O O . ILE A 1 124 ? 6.626 10.893 -5.343 1.00 77.19 124 ILE A O 1
ATOM 899 N N . LYS A 1 125 ? 5.746 10.222 -7.306 1.00 81.25 125 LYS A N 1
ATOM 900 C CA . LYS A 1 125 ? 4.359 10.529 -6.963 1.00 81.25 125 LYS A CA 1
ATOM 901 C C . LYS A 1 125 ? 3.563 9.243 -6.800 1.00 81.25 125 LYS A C 1
ATOM 903 O O . LYS A 1 125 ? 3.300 8.539 -7.772 1.00 81.25 125 LYS A O 1
ATOM 908 N N . THR A 1 126 ? 3.113 8.986 -5.578 1.00 82.62 126 THR A N 1
ATOM 909 C CA . THR A 1 126 ? 2.184 7.891 -5.278 1.00 82.62 126 THR A CA 1
ATOM 910 C C . THR A 1 126 ? 0.787 8.465 -5.093 1.00 82.62 126 THR A C 1
ATOM 912 O O . THR A 1 126 ? 0.598 9.443 -4.377 1.00 82.62 126 THR A O 1
ATOM 915 N N . THR A 1 127 ? -0.205 7.894 -5.772 1.00 85.50 127 THR A N 1
ATOM 916 C CA . THR A 1 127 ? -1.613 8.293 -5.640 1.00 85.50 127 THR A CA 1
ATOM 917 C C . THR A 1 127 ? -2.424 7.082 -5.214 1.00 85.50 127 THR A C 1
ATOM 919 O O . THR A 1 127 ? -2.361 6.039 -5.861 1.00 85.50 127 THR A O 1
ATOM 922 N N . TYR A 1 128 ? -3.174 7.224 -4.123 1.00 85.62 128 TYR A N 1
ATOM 923 C CA . TYR A 1 128 ? -4.026 6.171 -3.584 1.00 85.62 128 TYR A CA 1
ATOM 924 C C . TYR A 1 128 ? -5.484 6.474 -3.909 1.00 85.62 128 TYR A C 1
ATOM 926 O O . TYR A 1 128 ? -5.995 7.540 -3.572 1.00 85.62 128 TYR A O 1
ATOM 934 N N . HIS A 1 129 ? -6.158 5.516 -4.541 1.00 87.25 129 HIS A N 1
ATOM 935 C CA . HIS A 1 129 ? -7.599 5.555 -4.758 1.00 87.25 129 HIS A CA 1
ATOM 936 C C . HIS A 1 129 ? -8.246 4.488 -3.883 1.00 87.25 129 HIS A C 1
ATOM 938 O O . HIS A 1 129 ? -8.041 3.293 -4.094 1.00 87.25 129 HIS A O 1
ATOM 944 N N . LEU A 1 130 ? -9.000 4.932 -2.881 1.00 86.12 130 LEU A N 1
ATOM 945 C CA . LEU A 1 130 ? -9.671 4.063 -1.923 1.00 86.12 130 LEU A CA 1
ATOM 946 C C . LEU A 1 130 ? -11.158 4.009 -2.262 1.00 86.12 130 LEU A C 1
ATOM 948 O O . LEU A 1 130 ? -11.802 5.043 -2.421 1.00 86.12 130 LEU A O 1
ATOM 952 N N . ALA A 1 131 ? -11.693 2.798 -2.375 1.00 85.50 131 ALA A N 1
ATOM 953 C CA . ALA A 1 131 ? -13.109 2.568 -2.612 1.00 85.50 131 ALA A CA 1
ATOM 954 C C . ALA A 1 131 ? -13.592 1.434 -1.710 1.00 85.50 131 ALA A C 1
ATOM 956 O O . ALA A 1 131 ? -13.037 0.333 -1.726 1.00 85.50 131 ALA A O 1
ATOM 957 N N . TRP A 1 132 ? -14.634 1.710 -0.932 1.00 81.62 132 TRP A N 1
ATOM 958 C CA . TRP A 1 132 ? -15.251 0.736 -0.044 1.00 81.62 132 TRP A CA 1
ATOM 959 C C . TRP A 1 132 ? -16.290 -0.085 -0.797 1.00 81.62 132 TRP A C 1
ATOM 961 O O . TRP A 1 132 ? -17.081 0.450 -1.574 1.00 81.62 132 TRP A O 1
ATOM 971 N N . LYS A 1 133 ? -16.300 -1.392 -0.547 1.00 80.31 133 LYS A N 1
ATOM 972 C CA . LYS A 1 133 ? -17.383 -2.284 -0.957 1.00 80.31 133 LYS A CA 1
ATOM 973 C C . LYS A 1 133 ? -17.801 -3.106 0.249 1.00 80.31 133 LYS A C 1
ATOM 975 O O . LYS A 1 133 ? -16.944 -3.638 0.953 1.00 80.31 133 LYS A O 1
ATOM 980 N N . THR A 1 134 ? -19.102 -3.209 0.480 1.00 79.25 134 THR A N 1
ATOM 981 C CA . THR A 1 134 ? -19.648 -4.139 1.466 1.00 79.25 134 THR A CA 1
ATOM 982 C C . THR A 1 134 ? -19.450 -5.566 0.962 1.00 79.25 134 THR A C 1
ATOM 984 O O . THR A 1 134 ? -19.656 -5.856 -0.219 1.00 79.25 134 THR A O 1
ATOM 987 N N . CYS A 1 135 ? -18.985 -6.453 1.841 1.00 66.69 135 CYS A N 1
ATOM 988 C CA . CYS A 1 135 ? -18.995 -7.882 1.544 1.00 66.69 135 CYS A CA 1
ATOM 989 C C . CYS A 1 135 ? -20.442 -8.382 1.702 1.00 66.69 135 CYS A C 1
ATOM 991 O O . CYS A 1 135 ? -21.048 -8.038 2.719 1.00 66.69 135 CYS A O 1
ATOM 993 N N . PRO A 1 136 ? -21.002 -9.107 0.715 1.00 62.03 136 PRO A N 1
ATOM 994 C CA . PRO A 1 136 ? -22.289 -9.777 0.873 1.00 62.03 136 PRO A CA 1
ATOM 995 C C . PRO A 1 136 ? -22.230 -10.880 1.935 1.00 62.03 136 PRO A C 1
ATOM 997 O O . PRO A 1 136 ? -21.115 -11.397 2.196 1.00 62.03 136 PRO A O 1
#